Protein 3FXH (pdb70)

Organism: NCBI:txid77133

Structure (mmCIF, N/CA/C/O backbone):
data_3FXH
#
_entry.id   3FXH
#
_cell.length_a   40.744
_cell.length_b   66.829
_cell.length_c   48.873
_cell.angle_alpha   90.000
_cell.angle_beta   113.520
_cell.angle_gamma   90.000
#
_symmetry.space_group_name_H-M   'C 1 2 1'
#
loop_
_entity.id
_entity.type
_entity.pdbx_description
1 polymer 'Integron gene cassette protein HFX_CASS2'
2 water water
#
loop_
_atom_site.group_PDB
_atom_site.id
_atom_site.type_symbol
_atom_site.label_atom_id
_atom_site.label_alt_id
_atom_site.label_comp_id
_atom_site.label_asym_id
_atom_site.label_entity_id
_atom_site.label_seq_id
_atom_site.pdbx_PDB_ins_code
_atom_site.Cartn_x
_atom_site.Cartn_y
_atom_site.Cartn_z
_atom_site.occupancy
_atom_site.B_iso_or_equiv
_atom_site.auth_seq_id
_atom_site.auth_comp_id
_atom_site.auth_asym_id
_atom_site.auth_atom_id
_atom_site.pdbx_PDB_model_num
ATOM 1 N N . GLN A 1 20 ? 29.956 60.273 14.543 1.00 81.01 -1 GLN A N 1
ATOM 2 C CA . GLN A 1 20 ? 29.940 61.720 14.362 1.00 83.09 -1 GLN A CA 1
ATOM 3 C C . GLN A 1 20 ? 30.965 62.158 13.324 1.00 78.61 -1 GLN A C 1
ATOM 4 O O . GLN A 1 20 ? 30.771 63.154 12.622 1.00 86.07 -1 GLN A O 1
ATOM 10 N N . GLY A 1 21 ? 32.064 61.418 13.241 1.00 62.78 0 GLY A N 1
ATOM 11 C CA . GLY A 1 21 ? 33.093 61.710 12.267 1.00 62.61 0 GLY A CA 1
ATOM 12 C C . GLY A 1 21 ? 33.129 60.635 11.214 1.00 61.09 0 GLY A C 1
ATOM 13 O O . GLY A 1 21 ? 34.068 60.543 10.408 1.00 52.83 0 GLY A O 1
ATOM 22 N N . ASN A 1 23 ? 32.377 58.800 7.936 1.00 46.64 2 ASN A N 1
ATOM 23 C CA . ASN A 1 23 ? 32.111 59.142 6.557 1.00 52.99 2 ASN A CA 1
ATOM 24 C C . ASN A 1 23 ? 30.875 58.371 6.108 1.00 51.34 2 ASN A C 1
ATOM 25 O O . ASN A 1 23 ? 30.906 57.144 6.015 1.00 44.49 2 ASN A O 1
ATOM 30 N N . ASN A 1 24 ? 29.780 59.088 5.860 1.00 49.14 3 ASN A N 1
ATOM 31 C CA . ASN A 1 24 ? 28.531 58.457 5.439 1.00 51.86 3 ASN A CA 1
ATOM 32 C C . ASN A 1 24 ? 28.726 57.713 4.136 1.00 46.01 3 ASN A C 1
ATOM 33 O O . ASN A 1 24 ? 28.148 56.650 3.916 1.00 40.19 3 ASN A O 1
ATOM 38 N N . LYS A 1 25 ? 29.548 58.288 3.265 1.00 43.29 4 LYS A N 1
ATOM 39 C CA . LYS A 1 25 ? 29.840 57.673 1.981 1.00 40.79 4 LYS A CA 1
ATOM 40 C C . LYS A 1 25 ? 30.618 56.385 2.204 1.00 43.73 4 LYS A C 1
ATOM 41 O O . LYS A 1 25 ? 30.311 55.348 1.613 1.00 35.72 4 LYS A O 1
ATOM 47 N N . HIS A 1 26 ? 31.618 56.465 3.075 1.00 38.81 5 HIS A N 1
ATOM 48 C CA . HIS A 1 26 ? 32.368 55.290 3.517 1.00 40.96 5 HIS A CA 1
ATOM 49 C C . HIS A 1 26 ? 31.421 54.243 4.118 1.00 39.02 5 HIS A C 1
ATOM 50 O O . HIS A 1 26 ? 31.437 53.067 3.732 1.00 32.82 5 HIS A O 1
ATOM 57 N N . ALA A 1 27 ? 30.596 54.675 5.065 1.00 34.12 6 ALA A N 1
ATOM 58 C CA . ALA A 1 27 ? 29.694 53.759 5.771 1.00 30.04 6 ALA A CA 1
ATOM 59 C C . ALA A 1 27 ? 28.704 53.081 4.823 1.00 29.56 6 ALA A C 1
ATOM 60 O O . ALA 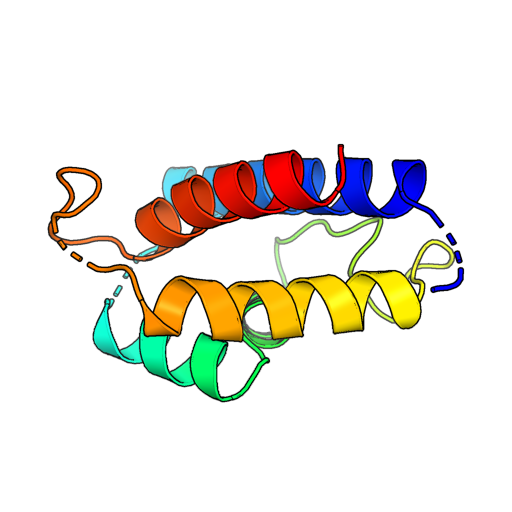A 1 27 ? 28.426 51.892 4.943 1.00 25.90 6 ALA A O 1
ATOM 62 N N . THR A 1 28 ? 28.171 53.849 3.882 1.00 32.08 7 THR A N 1
ATOM 63 C CA . THR A 1 28 ? 27.284 53.309 2.856 1.00 31.59 7 THR A CA 1
ATOM 64 C C . THR A 1 28 ? 27.943 52.199 2.011 1.00 35.44 7 THR A C 1
ATOM 65 O O . THR A 1 28 ? 27.371 51.122 1.794 1.00 26.76 7 THR A O 1
ATOM 69 N N . SER A 1 29 ? 29.146 52.475 1.526 1.00 32.78 8 SER A N 1
ATOM 70 C CA . SER A 1 29 ? 29.894 51.498 0.757 1.00 30.91 8 SER A CA 1
ATOM 71 C C . SER A 1 29 ? 30.213 50.273 1.582 1.00 27.78 8 SER A C 1
ATOM 72 O O . SER A 1 29 ? 30.245 49.162 1.051 1.00 30.13 8 SER A O 1
ATOM 75 N N . ALA A 1 30 ? 30.481 50.477 2.871 1.00 25.78 9 ALA A N 1
ATOM 76 C CA . ALA A 1 30 ? 30.774 49.362 3.769 1.00 28.31 9 ALA A 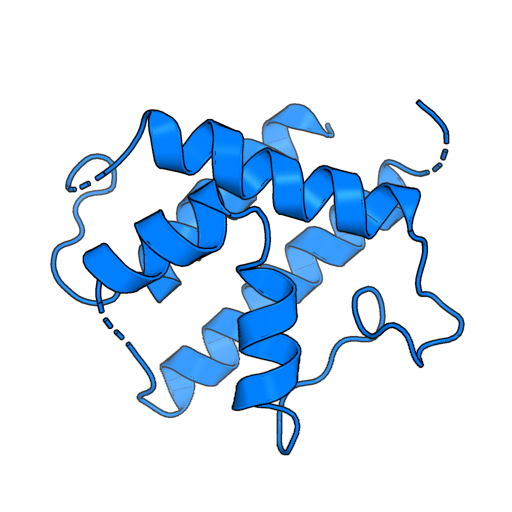CA 1
ATOM 77 C C . ALA A 1 30 ? 29.555 48.450 3.912 1.00 24.10 9 ALA A C 1
ATOM 78 O O . ALA A 1 30 ? 29.683 47.220 3.918 1.00 22.31 9 ALA A O 1
ATOM 80 N N . VAL A 1 31 ? 28.377 49.061 4.016 1.00 21.29 10 VAL A N 1
ATOM 81 C CA . VAL A 1 31 ? 27.133 48.299 4.177 1.00 20.80 10 VAL A CA 1
ATOM 82 C C . VAL A 1 31 ? 26.770 47.590 2.878 1.00 23.72 10 VAL A C 1
ATOM 83 O O . VAL A 1 31 ? 26.300 46.456 2.894 1.00 25.06 10 VAL A O 1
ATOM 87 N N . HIS A 1 32 ? 27.006 48.240 1.744 1.00 26.34 11 HIS A N 1
ATOM 88 C CA . HIS A 1 32 ? 26.814 47.571 0.454 1.00 26.42 11 HIS A CA 1
ATOM 89 C C . HIS A 1 32 ? 27.753 46.367 0.371 1.00 25.77 11 HIS A C 1
ATOM 90 O O . HIS A 1 32 ? 27.387 45.311 -0.140 1.00 22.71 11 HIS A O 1
ATOM 97 N N . GLU A 1 33 ? 28.958 46.530 0.899 1.00 26.39 12 GLU A N 1
ATOM 98 C CA . GLU A 1 33 ? 29.923 45.443 0.949 1.00 26.90 12 GLU A CA 1
ATOM 99 C C . GLU A 1 33 ? 29.462 44.281 1.830 1.00 25.41 12 GLU A C 1
ATOM 100 O O . GLU A 1 33 ? 29.661 43.110 1.494 1.00 23.69 12 GLU A O 1
ATOM 106 N N . ILE A 1 34 ? 28.876 44.594 2.978 1.00 23.68 13 ILE A N 1
ATOM 107 C CA . ILE A 1 34 ? 28.348 43.530 3.815 1.00 22.25 13 ILE A CA 1
ATOM 108 C C . ILE A 1 34 ? 27.297 42.731 3.063 1.00 20.50 13 ILE A C 1
ATOM 109 O O . ILE A 1 34 ? 27.323 41.506 3.065 1.00 22.42 13 ILE A O 1
ATOM 114 N N . ILE A 1 35 ? 26.351 43.427 2.446 1.00 20.65 14 ILE A N 1
ATOM 115 C CA . ILE A 1 35 ? 25.299 42.739 1.702 1.00 19.25 14 ILE A CA 1
ATOM 116 C C . ILE A 1 35 ? 25.902 41.829 0.634 1.00 19.65 14 ILE A C 1
ATOM 117 O O . ILE A 1 35 ? 25.542 40.656 0.534 1.00 19.29 14 ILE A O 1
ATOM 122 N N . ARG A 1 36 ? 26.843 42.356 -0.136 1.00 20.43 15 ARG A N 1
ATOM 123 C CA . ARG A 1 36 ? 27.531 41.556 -1.162 1.00 21.34 15 ARG A CA 1
ATOM 124 C C . ARG A 1 36 ? 28.172 40.285 -0.591 1.00 20.67 15 ARG A C 1
ATOM 125 O O . ARG A 1 36 ? 27.985 39.202 -1.123 1.00 24.72 15 ARG A O 1
ATOM 133 N N . GLU A 1 37 ? 28.931 40.409 0.493 1.00 22.89 16 GLU A N 1
ATOM 134 C CA . GLU A 1 37 ? 29.641 39.255 1.041 1.00 22.96 16 GLU A CA 1
ATOM 135 C C . GLU A 1 37 ? 28.710 38.240 1.712 1.00 24.67 16 GLU A C 1
ATOM 136 O O . GLU A 1 37 ? 28.956 37.044 1.679 1.00 22.02 16 GLU A O 1
ATOM 142 N N . ILE A 1 38 ? 27.624 38.721 2.300 1.00 23.47 17 ILE A N 1
ATOM 143 C CA . ILE A 1 38 ? 26.650 37.804 2.863 1.00 22.80 17 ILE A CA 1
ATOM 144 C C . ILE A 1 38 ? 25.984 37.058 1.723 1.00 25.80 17 ILE A C 1
ATOM 145 O O . ILE A 1 38 ? 25.788 35.842 1.813 1.00 26.08 17 ILE A O 1
ATOM 150 N N . CYS A 1 39 ? 25.659 37.762 0.634 1.00 23.16 18 CYS A N 1
ATOM 151 C CA . CYS A 1 39 ? 25.120 37.051 -0.529 1.00 20.94 18 CYS A CA 1
ATOM 152 C C . CYS A 1 39 ? 26.069 35.942 -0.970 1.00 21.97 18 CYS A C 1
ATOM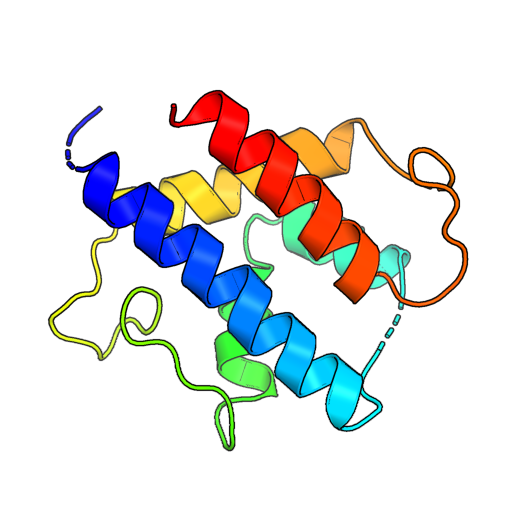 153 O O . CYS A 1 39 ? 25.630 34.832 -1.251 1.00 23.17 18 CYS A O 1
ATOM 156 N N . ARG A 1 40 ? 27.365 36.230 -1.037 1.00 22.28 19 ARG A N 1
ATOM 157 C CA . ARG A 1 40 ? 28.339 35.164 -1.370 1.00 24.22 19 ARG A CA 1
ATOM 158 C C . ARG A 1 40 ? 28.272 33.993 -0.390 1.00 36.63 19 ARG A C 1
ATOM 159 O O . ARG A 1 40 ? 28.321 32.839 -0.805 1.00 31.37 19 ARG A O 1
ATOM 167 N N . LEU A 1 41 ? 28.194 34.279 0.911 1.00 27.34 20 LEU A N 1
ATOM 168 C CA . LEU A 1 41 ? 28.096 33.193 1.891 1.00 27.61 20 LEU A CA 1
ATOM 169 C C . LEU A 1 41 ? 26.867 32.357 1.597 1.00 30.33 20 LEU A C 1
ATOM 170 O O . LEU A 1 41 ? 26.921 31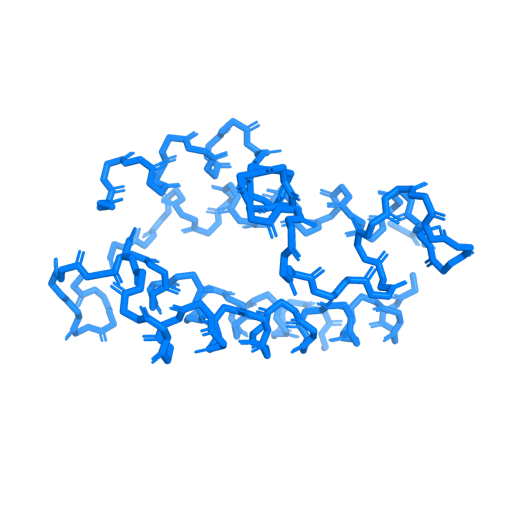.134 1.610 1.00 31.14 20 LEU A O 1
ATOM 175 N N . VAL A 1 42 ? 25.749 33.025 1.325 1.00 25.25 21 VAL A N 1
ATOM 176 C CA . VAL A 1 42 ? 24.505 32.313 1.040 1.00 30.16 21 VAL A CA 1
ATOM 177 C C . VAL A 1 42 ? 24.630 31.486 -0.238 1.00 32.75 21 VAL A C 1
ATOM 178 O O . VAL A 1 42 ? 24.152 30.345 -0.296 1.00 31.54 21 VAL A O 1
ATOM 182 N N . ASP A 1 43 ? 25.304 32.040 -1.244 1.00 28.02 22 ASP A N 1
ATOM 183 C CA . ASP A 1 43 ? 25.521 31.320 -2.509 1.00 30.00 22 ASP A CA 1
ATOM 184 C C . ASP A 1 43 ? 26.262 30.007 -2.287 1.00 34.31 22 ASP A C 1
ATOM 185 O O . ASP A 1 43 ? 26.092 29.041 -3.032 1.00 36.87 22 ASP A O 1
ATOM 190 N N . SER A 1 44 ? 27.090 29.974 -1.257 1.00 29.70 23 SER A N 1
ATOM 191 C CA . SER A 1 44 ? 27.873 28.786 -0.959 1.00 30.75 23 SER A CA 1
ATOM 192 C C . SER A 1 44 ? 27.145 27.866 0.026 1.00 39.85 23 SER A C 1
ATOM 193 O O . SER A 1 44 ? 27.713 26.888 0.511 1.00 41.88 23 SER A O 1
ATOM 196 N N . GLY A 1 45 ? 25.894 28.198 0.332 1.00 33.85 24 GLY A N 1
ATOM 197 C CA . GLY A 1 45 ? 25.068 27.369 1.187 1.00 39.29 24 GLY A CA 1
ATOM 198 C C . GLY A 1 45 ? 25.266 27.573 2.680 1.00 43.15 24 GLY A C 1
ATOM 199 O O . GLY A 1 45 ? 24.793 26.762 3.472 1.00 40.26 24 GLY A O 1
ATOM 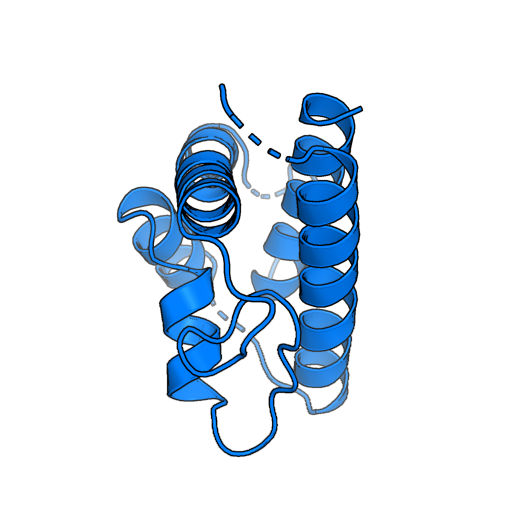200 N N . HIS A 1 46 ? 25.950 28.647 3.073 1.00 31.91 25 HIS A N 1
ATOM 201 C CA . HIS A 1 46 ? 26.131 28.930 4.495 1.00 35.42 25 HIS A CA 1
ATOM 202 C C . HIS A 1 46 ? 24.872 29.541 5.083 1.00 33.75 25 HIS A C 1
ATOM 203 O O . HIS A 1 46 ? 24.075 30.170 4.389 1.00 29.98 25 HIS A O 1
ATOM 210 N N . SER A 1 47 ? 24.707 29.355 6.381 1.00 36.10 26 SER A N 1
ATOM 211 C CA . SER A 1 47 ? 23.489 29.754 7.044 1.00 29.77 26 SER A CA 1
ATOM 212 C C . SER A 1 47 ? 23.861 30.163 8.454 1.00 29.86 26 SER A C 1
ATOM 213 O O . SER A 1 47 ? 24.932 29.810 8.947 1.00 31.46 26 SER A O 1
ATOM 224 N N . THR A 1 49 ? 21.812 30.548 12.481 1.00 36.00 28 THR A N 1
ATOM 225 C CA . THR A 1 49 ? 20.574 30.427 13.248 1.00 36.37 28 THR A CA 1
ATOM 226 C C . THR A 1 49 ? 20.156 31.799 13.772 1.00 33.27 28 THR A C 1
ATOM 227 O O . THR A 1 49 ? 20.993 32.660 14.011 1.00 26.76 28 THR A O 1
ATOM 231 N N . ARG A 1 50 ? 18.861 32.022 13.943 1.00 35.46 29 ARG A N 1
ATOM 232 C CA . ARG A 1 50 ? 18.425 33.308 14.484 1.00 34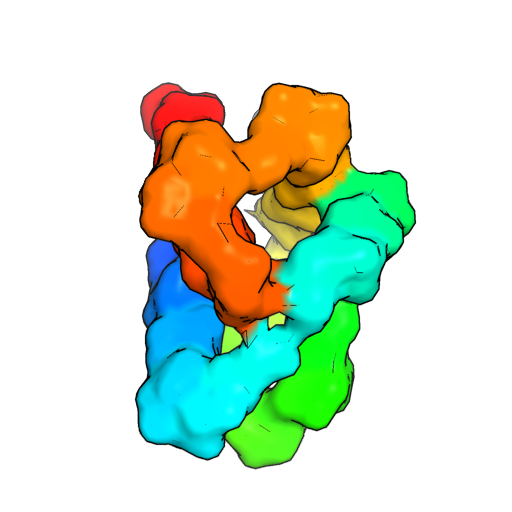.55 29 ARG A CA 1
ATOM 233 C C . ARG A 1 50 ? 19.050 33.542 15.864 1.00 33.33 29 ARG A C 1
ATOM 234 O O . ARG A 1 50 ? 19.427 34.666 16.213 1.00 33.15 29 ARG A O 1
ATOM 242 N N . ASP A 1 51 ? 19.194 32.477 16.642 1.00 30.58 30 ASP A N 1
ATOM 243 C CA . ASP A 1 51 ? 19.717 32.641 17.995 1.00 42.72 30 ASP A CA 1
ATOM 244 C C . ASP A 1 51 ? 21.151 33.169 17.977 1.00 39.96 30 ASP A C 1
ATOM 245 O O . ASP A 1 51 ? 21.491 34.084 18.726 1.00 37.95 30 ASP A O 1
ATOM 250 N N . GLN A 1 52 ? 21.988 32.606 17.112 1.00 35.25 31 GLN A N 1
ATOM 251 C CA . GLN A 1 52 ? 23.363 33.074 17.020 1.00 34.18 31 GLN A CA 1
ATOM 252 C C . GLN A 1 52 ? 23.413 34.489 16.455 1.00 34.54 31 GLN A C 1
ATOM 253 O O . GLN A 1 52 ? 24.212 35.309 16.904 1.00 33.96 31 GLN A O 1
ATOM 259 N N . PHE A 1 53 ? 22.563 34.783 15.471 1.00 30.38 32 PHE A N 1
ATOM 260 C CA . PHE A 1 53 ? 22.563 36.111 14.890 1.00 26.47 32 PHE A CA 1
ATOM 261 C C . PHE A 1 53 ? 22.207 37.167 15.940 1.00 30.61 32 PHE A C 1
ATOM 262 O O . PHE A 1 53 ? 22.868 38.197 16.035 1.00 28.10 32 PHE A O 1
ATOM 270 N N . HIS A 1 54 ? 21.171 36.909 16.739 1.00 26.28 33 HIS A N 1
ATOM 271 C CA . HIS A 1 54 ? 20.761 37.876 17.754 1.00 31.63 33 HIS A CA 1
ATOM 272 C C . HIS A 1 54 ? 21.811 38.040 18.857 1.00 36.81 33 HIS A C 1
ATOM 273 O O . HIS A 1 54 ? 22.008 39.138 19.383 1.00 36.61 33 HIS A O 1
ATOM 280 N N . GLU A 1 55 ? 22.491 36.949 19.193 1.00 37.24 34 GLU A N 1
ATOM 281 C CA . GLU A 1 55 ? 23.543 36.986 20.207 1.00 38.07 34 GLU A CA 1
ATOM 282 C C . GLU A 1 55 ? 24.734 37.826 19.731 1.00 35.89 34 GLU A C 1
ATOM 283 O O . GLU A 1 55 ? 25.184 38.741 20.422 1.00 29.76 34 GLU A O 1
ATOM 289 N N . LEU A 1 56 ? 25.234 37.518 18.539 1.00 30.13 35 LEU A N 1
ATOM 290 C CA . LEU A 1 56 ? 26.355 38.262 17.966 1.00 29.80 35 LEU A CA 1
ATOM 291 C C . LEU A 1 56 ? 26.059 39.758 17.820 1.00 30.22 35 LEU A C 1
ATOM 292 O O . LEU A 1 56 ? 26.900 40.598 18.124 1.00 34.21 35 LEU A O 1
ATOM 297 N N . SER A 1 57 ? 24.860 40.078 17.343 1.00 27.94 36 SER A N 1
ATOM 298 C CA . SER A 1 57 ? 24.465 41.463 17.129 1.00 31.29 36 SER A CA 1
ATOM 299 C C . SER A 1 57 ? 24.365 42.211 18.449 1.00 33.97 36 SER A C 1
ATOM 300 O O . SER A 1 57 ? 24.824 43.346 18.563 1.00 34.37 36 SER A O 1
ATOM 303 N N . GLU A 1 58 ? 23.739 41.575 19.436 1.00 31.26 37 GLU A N 1
ATOM 304 C CA . GLU A 1 58 ? 23.599 42.169 20.754 1.00 36.07 37 GLU A CA 1
ATOM 305 C C . GLU A 1 58 ? 24.972 42.450 21.369 1.00 46.33 37 GLU A C 1
ATOM 306 O O . GLU A 1 58 ? 25.162 43.443 22.086 1.00 41.66 37 GLU A O 1
ATOM 312 N N . GLN A 1 59 ? 25.926 41.567 21.092 1.00 39.22 38 GLN A N 1
ATOM 313 C CA . GLN A 1 59 ? 27.278 41.735 21.592 1.00 36.03 38 GLN A CA 1
ATOM 314 C C . GLN A 1 59 ? 28.070 42.602 20.622 1.00 41.29 38 GLN A C 1
ATOM 315 O O . GLN A 1 59 ? 29.284 42.743 20.749 1.00 36.39 38 GLN A O 1
ATOM 321 N N . GLU A 1 60 ? 27.368 43.160 19.641 1.00 32.70 39 GLU A N 1
ATOM 322 C CA . GLU A 1 60 ? 27.971 44.083 18.688 1.00 38.71 39 GLU A CA 1
ATOM 323 C C . GLU A 1 60 ? 29.227 43.498 18.037 1.00 32.41 39 GLU A C 1
ATOM 324 O O . GLU A 1 60 ? 30.254 44.166 17.966 1.00 34.95 39 GLU A O 1
ATOM 330 N N . ARG A 1 61 ? 29.138 42.256 17.557 1.00 32.16 40 ARG A N 1
ATOM 331 C CA . ARG A 1 61 ? 30.287 41.591 16.946 1.00 32.96 40 ARG A CA 1
ATOM 332 C C . ARG A 1 61 ? 29.902 40.643 15.802 1.00 36.07 40 ARG A C 1
ATOM 333 O O . ARG A 1 61 ? 30.617 39.686 15.485 1.00 33.26 40 ARG A O 1
ATOM 341 N N . PHE A 1 62 ? 28.774 40.929 15.170 1.00 27.63 41 PHE A N 1
ATOM 342 C CA . PHE A 1 62 ? 28.307 40.110 14.063 1.00 30.06 41 PHE A CA 1
ATOM 343 C C . PHE A 1 62 ? 29.296 40.185 12.902 1.00 32.64 41 PHE A C 1
ATOM 344 O O . PHE A 1 62 ? 29.678 39.170 12.322 1.00 31.40 41 PHE A O 1
ATOM 352 N N . ILE A 1 63 ? 29.740 41.388 12.579 1.00 26.64 42 ILE A N 1
ATOM 353 C CA . ILE A 1 63 ? 30.633 41.538 11.422 1.00 28.79 42 ILE A CA 1
ATOM 354 C C . ILE A 1 63 ? 31.999 40.904 11.689 1.00 30.51 42 ILE A C 1
ATOM 355 O O . ILE A 1 63 ? 32.523 40.163 10.861 1.00 32.34 42 ILE A O 1
ATOM 360 N N . ALA A 1 64 ? 32.561 41.178 12.859 1.00 33.84 43 ALA A N 1
ATOM 361 C CA . ALA A 1 64 ? 33.815 40.545 13.265 1.00 33.05 43 ALA A CA 1
ATOM 362 C C . ALA A 1 64 ? 33.716 39.024 13.175 1.00 37.70 43 ALA A C 1
ATOM 363 O O . ALA A 1 64 ? 34.644 38.352 12.721 1.00 38.05 43 ALA A O 1
ATOM 365 N N . PHE A 1 65 ? 32.590 38.479 13.622 1.00 35.22 44 PHE A N 1
ATOM 366 C CA . PHE A 1 65 ? 32.387 37.043 13.579 1.00 40.82 44 PHE A CA 1
ATOM 367 C C . PHE A 1 65 ? 32.476 36.503 12.147 1.00 39.82 44 PHE A C 1
ATOM 368 O O . PHE A 1 65 ? 33.168 35.514 11.901 1.00 33.52 44 PHE A O 1
ATOM 376 N N . LEU A 1 66 ? 31.779 37.152 11.212 1.00 33.38 45 LEU A N 1
ATOM 377 C CA . LEU A 1 66 ? 31.817 36.742 9.811 1.00 33.56 45 LEU A CA 1
ATOM 378 C C . LEU A 1 66 ? 33.231 36.851 9.259 1.00 36.58 45 LEU A C 1
ATOM 379 O O . LEU A 1 66 ? 33.713 35.951 8.564 1.00 37.11 45 LEU A O 1
ATOM 384 N N . ALA A 1 67 ? 33.879 37.974 9.553 1.00 33.64 46 ALA A N 1
ATOM 385 C CA . ALA A 1 67 ? 35.227 38.240 9.053 1.00 35.96 46 ALA A CA 1
ATOM 386 C C . ALA A 1 67 ? 36.179 37.125 9.466 1.00 37.79 46 ALA A C 1
ATOM 387 O O . ALA A 1 67 ? 37.075 36.737 8.710 1.00 45.79 46 ALA A O 1
ATOM 389 N N . GLU A 1 68 ? 35.971 36.615 10.674 1.00 36.38 47 GLU A N 1
ATOM 390 C CA . GLU A 1 68 ? 36.849 35.618 11.257 1.00 42.42 47 GLU A CA 1
ATOM 391 C C . GLU A 1 68 ? 36.465 34.226 10.786 1.00 44.68 47 GLU A C 1
ATOM 392 O O . GLU A 1 68 ? 37.308 33.479 10.292 1.00 45.93 47 GLU A O 1
ATOM 398 N N . LYS A 1 69 ? 35.192 33.871 10.937 1.00 40.12 48 LYS A N 1
ATOM 399 C CA . LYS A 1 69 ? 34.753 32.532 10.552 1.00 48.20 48 LYS A CA 1
ATOM 400 C C . LYS A 1 69 ? 35.031 32.259 9.079 1.00 44.20 48 LYS A C 1
ATOM 401 O O . LYS A 1 69 ? 35.489 31.176 8.708 1.00 46.86 48 LYS A O 1
ATOM 407 N N . TYR A 1 70 ? 34.754 33.247 8.239 1.00 37.43 49 TYR A N 1
ATOM 408 C CA . TYR A 1 70 ? 34.866 33.058 6.802 1.00 35.84 49 TYR A CA 1
ATOM 409 C C . TYR A 1 70 ? 36.098 33.727 6.203 1.00 36.44 49 TYR A C 1
ATOM 410 O O . TYR A 1 70 ? 36.137 34.017 5.008 1.00 37.25 49 TYR A O 1
ATOM 419 N N . SER A 1 71 ? 37.116 33.925 7.036 1.00 46.60 50 SER A N 1
ATOM 420 C CA . SER A 1 71 ? 38.312 34.661 6.643 1.00 45.87 50 SER A CA 1
ATOM 421 C C . SER A 1 71 ? 39.016 34.066 5.423 1.00 47.79 50 SER A C 1
ATOM 422 O O . SER A 1 71 ? 39.749 34.767 4.737 1.00 49.84 50 SER A O 1
ATOM 425 N N . SER A 1 72 ? 38.801 32.780 5.153 1.00 53.24 51 SER A N 1
ATOM 426 C CA . SER A 1 72 ? 39.431 32.134 3.994 1.00 53.67 51 SER A CA 1
ATOM 427 C C . SER A 1 72 ? 38.830 32.579 2.656 1.00 47.84 51 SER A C 1
ATOM 428 O O . SER A 1 72 ? 39.468 32.448 1.614 1.00 45.72 51 SER A O 1
ATOM 431 N N . THR A 1 73 ? 37.608 33.113 2.670 1.00 36.88 52 THR A N 1
ATOM 432 C CA . THR A 1 73 ? 36.949 33.429 1.410 1.00 33.89 52 THR A CA 1
ATOM 433 C C . THR A 1 73 ? 36.389 34.841 1.360 1.00 34.12 52 THR A C 1
ATOM 434 O O . THR A 1 73 ? 36.284 35.428 0.282 1.00 37.41 52 THR A O 1
ATOM 438 N N . ILE A 1 74 ? 36.045 35.382 2.525 1.00 35.98 53 ILE A N 1
ATOM 439 C CA . ILE A 1 74 ? 35.364 36.683 2.603 1.00 37.70 53 ILE A CA 1
ATOM 440 C C . ILE A 1 74 ? 36.260 37.827 2.136 1.00 39.60 53 ILE A C 1
ATOM 441 O O . ILE A 1 74 ? 37.445 37.867 2.464 1.00 37.64 53 ILE A O 1
ATOM 446 N N . LYS A 1 75 ? 35.682 38.741 1.357 1.00 40.79 54 LYS A N 1
ATOM 447 C CA . LYS A 1 75 ? 36.414 39.901 0.832 1.00 42.81 54 LYS A CA 1
ATOM 448 C C . LYS A 1 75 ? 35.851 41.185 1.410 1.00 41.05 54 LYS A C 1
ATOM 449 O O . LYS A 1 75 ? 34.761 41.612 1.017 1.00 30.31 54 LYS A O 1
ATOM 455 N N . LEU A 1 76 ? 36.596 41.797 2.331 1.00 33.86 55 LEU A N 1
ATOM 456 C CA . LEU A 1 76 ? 36.136 42.998 3.017 1.00 39.50 55 LEU A CA 1
ATOM 457 C C . LEU A 1 76 ? 37.098 44.164 2.846 1.00 45.22 55 LEU A C 1
ATOM 458 O O . LEU A 1 76 ? 37.994 44.361 3.662 1.00 48.62 55 LEU A O 1
ATOM 463 N N . TYR A 1 77 ? 36.902 44.953 1.797 1.00 43.27 56 TYR A N 1
ATOM 464 C CA . TYR A 1 77 ? 37.786 46.087 1.558 1.00 46.57 56 TYR A CA 1
ATOM 465 C C . TYR A 1 77 ? 37.584 47.194 2.590 1.00 48.03 56 TYR A C 1
ATOM 466 O O . TYR A 1 77 ? 38.519 47.922 2.920 1.00 51.32 56 TYR A O 1
ATOM 475 N N . TYR A 1 78 ? 36.365 47.313 3.103 1.00 40.25 57 TYR A N 1
ATOM 476 C CA . TYR A 1 78 ? 36.079 48.328 4.112 1.00 39.93 57 TYR A CA 1
ATOM 477 C C . TYR A 1 78 ? 36.184 47.824 5.547 1.00 38.62 57 TYR A C 1
ATOM 478 O O . TYR A 1 78 ? 36.647 48.546 6.427 1.00 49.49 57 TYR A O 1
ATOM 487 N N . LEU A 1 79 ? 35.752 46.586 5.787 1.00 39.22 58 LEU A N 1
ATOM 488 C CA . LEU A 1 79 ? 35.518 46.130 7.156 1.00 34.03 58 LEU A CA 1
ATOM 489 C C . LEU A 1 79 ? 36.598 45.210 7.740 1.00 41.06 58 LEU A C 1
ATOM 490 O O . LEU A 1 79 ? 36.500 44.796 8.896 1.00 41.64 58 LEU A O 1
ATOM 495 N N . ALA A 1 80 ? 37.621 44.905 6.946 1.00 38.46 59 ALA A N 1
ATOM 496 C CA . ALA A 1 80 ? 38.773 44.152 7.442 1.00 47.10 59 ALA A CA 1
ATOM 497 C C . ALA A 1 80 ? 39.740 45.099 8.149 1.00 45.11 59 ALA A C 1
ATOM 498 O O . ALA A 1 80 ? 40.212 46.060 7.557 1.00 47.21 59 ALA A O 1
ATOM 500 N N . ASP A 1 81 ? 40.035 44.832 9.415 1.00 56.53 60 ASP A N 1
ATOM 501 C CA . ASP A 1 81 ? 40.910 45.723 10.178 1.00 67.74 60 ASP A CA 1
ATOM 502 C C . ASP A 1 81 ? 42.335 45.767 9.626 1.00 69.71 60 ASP A C 1
ATOM 503 O O . ASP A 1 81 ? 43.131 46.615 10.027 1.00 73.75 60 ASP A O 1
ATOM 508 N N . SER A 1 82 ? 42.647 44.861 8.702 1.00 67.82 61 SER A N 1
ATOM 509 C CA . SER A 1 82 ? 43.955 44.846 8.050 1.00 67.78 61 SER A CA 1
ATOM 510 C C . SER A 1 82 ? 43.892 45.558 6.702 1.00 62.67 61 SER A C 1
ATOM 511 O O . SER A 1 82 ? 44.886 45.633 5.977 1.00 61.10 61 SER A O 1
ATOM 514 N N . SER A 1 83 ? 42.714 46.071 6.363 1.00 54.66 62 SER A N 1
ATOM 515 C CA . SER A 1 83 ? 42.563 46.866 5.155 1.00 52.58 62 SER A CA 1
ATOM 516 C C . SER A 1 83 ? 42.903 48.321 5.435 1.00 54.85 62 SER A C 1
ATOM 517 O O . SER A 1 83 ? 42.518 48.857 6.471 1.00 49.50 62 SER A O 1
ATOM 520 N N . PRO A 1 84 ? 43.626 48.967 4.507 1.00 60.06 63 PRO A N 1
ATOM 521 C CA . PRO A 1 84 ? 43.965 50.389 4.628 1.00 58.29 63 PRO A CA 1
ATOM 522 C C . PRO A 1 84 ? 42.707 51.260 4.568 1.00 54.97 63 PRO A C 1
ATOM 523 O O . PRO A 1 84 ? 42.747 52.433 4.943 1.00 55.13 63 PRO A O 1
ATOM 527 N N . LEU A 1 85 ? 41.604 50.684 4.093 1.00 49.28 64 LEU A N 1
ATOM 528 C CA . LEU A 1 85 ? 40.329 51.392 4.008 1.00 50.39 64 LEU A CA 1
ATOM 529 C C . LEU A 1 85 ? 39.529 51.288 5.300 1.00 45.40 64 LEU A C 1
ATOM 530 O O . LEU A 1 85 ? 38.468 51.904 5.435 1.00 46.18 64 LEU A O 1
ATOM 535 N N . PHE A 1 86 ? 40.026 50.491 6.240 1.00 40.87 65 PHE A N 1
ATOM 536 C CA . PHE A 1 86 ? 39.322 50.274 7.498 1.00 46.32 65 PHE A CA 1
ATOM 537 C C . PHE A 1 86 ? 39.236 51.567 8.302 1.00 53.35 65 PHE A C 1
ATOM 538 O O . PHE A 1 86 ? 40.227 52.290 8.440 1.00 52.73 65 PHE A O 1
ATOM 546 N N . GLU A 1 87 ? 38.047 51.853 8.824 1.00 46.90 66 GLU A N 1
ATOM 547 C CA . GLU A 1 87 ? 37.842 53.000 9.704 1.00 52.84 66 GLU A CA 1
ATOM 548 C C . GLU A 1 87 ? 37.016 52.568 10.907 1.00 47.86 66 GLU A C 1
ATOM 549 O O . GLU A 1 87 ? 35.903 52.064 10.749 1.00 40.98 66 GLU A O 1
ATOM 555 N N . LYS A 1 88 ? 37.573 52.746 12.105 1.00 46.36 67 LYS A N 1
ATOM 556 C CA . LYS A 1 88 ? 36.926 52.278 13.330 1.00 49.37 67 LYS A CA 1
ATOM 557 C C . LYS A 1 88 ? 35.551 52.917 13.559 1.00 54.23 67 LYS A C 1
ATOM 558 O O . LYS A 1 88 ? 34.631 52.259 14.054 1.00 48.96 67 LYS A O 1
ATOM 564 N N . ASP A 1 89 ? 35.416 54.192 13.200 1.00 49.68 68 ASP A N 1
ATOM 565 C CA . ASP A 1 89 ? 34.123 54.865 13.281 1.00 54.64 68 ASP A CA 1
ATOM 566 C C . ASP A 1 89 ? 33.048 54.136 12.463 1.00 43.40 68 ASP A C 1
ATOM 567 O O . ASP A 1 89 ? 31.931 53.940 12.934 1.00 42.35 68 ASP A O 1
ATOM 572 N N . THR A 1 90 ? 33.377 53.761 11.230 1.00 43.04 69 THR A N 1
ATOM 573 C CA . THR A 1 90 ? 32.413 53.076 10.374 1.00 41.56 69 THR A CA 1
ATOM 574 C C . THR A 1 90 ? 32.092 51.687 10.914 1.00 38.08 69 THR A C 1
ATOM 575 O O . THR A 1 90 ? 30.929 51.299 11.000 1.00 35.24 69 THR A O 1
ATOM 579 N N . SER A 1 91 ? 33.125 50.940 11.282 1.00 40.45 70 SER A N 1
ATOM 580 C CA . SER A 1 91 ? 32.925 49.578 11.753 1.00 41.20 70 SER A CA 1
ATOM 581 C C . SER A 1 91 ? 32.160 49.546 13.077 1.00 37.60 70 SER A C 1
ATOM 582 O O . SER A 1 91 ? 31.266 48.727 13.262 1.00 33.72 70 SER A O 1
ATOM 585 N N . SER A 1 92 ? 32.521 50.430 13.997 1.00 47.78 71 SER A N 1
ATOM 586 C CA . SER A 1 92 ? 31.834 50.511 15.280 1.00 46.10 71 SER A CA 1
ATOM 587 C C . SER A 1 92 ? 30.381 50.949 15.101 1.00 40.66 71 SER A C 1
ATOM 588 O O . SER A 1 92 ? 29.488 50.418 15.758 1.00 38.77 71 SER A O 1
ATOM 591 N N . PHE A 1 93 ? 30.144 51.920 14.221 1.00 42.44 72 PHE A N 1
ATOM 592 C CA . PHE A 1 93 ? 28.770 52.343 13.935 1.00 43.98 72 PHE A CA 1
ATOM 593 C C . PHE A 1 93 ? 27.958 51.169 13.413 1.00 37.44 72 PHE A C 1
ATOM 594 O O . PHE A 1 93 ? 26.843 50.922 13.865 1.00 36.98 72 PHE A O 1
ATOM 602 N N . ILE A 1 94 ? 28.520 50.452 12.448 1.00 32.64 73 ILE A N 1
ATOM 603 C CA . ILE A 1 94 ? 27.830 49.304 11.874 1.00 29.77 73 ILE A CA 1
ATOM 604 C C . ILE A 1 94 ? 27.560 48.200 12.906 1.00 34.42 73 ILE A C 1
ATOM 605 O O . ILE A 1 94 ? 26.435 47.715 13.007 1.00 25.96 73 ILE A O 1
ATOM 610 N N . GLU A 1 95 ? 28.577 47.799 13.672 1.00 30.55 74 GLU A N 1
ATOM 611 C CA . GLU A 1 95 ? 28.370 46.768 14.697 1.00 32.73 74 GLU A CA 1
ATOM 612 C C . GLU A 1 95 ? 27.284 47.161 15.700 1.00 32.77 74 GLU A C 1
ATOM 613 O O . GLU A 1 95 ? 26.463 46.337 16.101 1.00 33.41 74 GLU A O 1
ATOM 619 N N . ASN A 1 96 ? 27.307 48.417 16.136 1.00 32.34 75 ASN A N 1
ATOM 620 C CA . ASN A 1 96 ? 26.309 48.906 17.076 1.00 33.88 75 ASN A CA 1
ATOM 621 C C . ASN A 1 96 ? 24.933 48.954 16.423 1.00 36.14 75 ASN A C 1
ATOM 622 O O . ASN A 1 96 ? 23.915 48.674 17.061 1.00 34.87 75 ASN A O 1
ATOM 627 N N . ALA A 1 97 ? 24.909 49.314 15.147 1.00 36.83 76 ALA A N 1
ATOM 628 C CA . ALA A 1 97 ? 23.650 49.406 14.415 1.00 39.19 76 ALA A CA 1
ATOM 629 C C . ALA A 1 97 ? 22.979 48.033 14.321 1.00 33.40 76 ALA A C 1
ATOM 630 O O . ALA A 1 97 ? 21.772 47.917 14.498 1.00 32.93 76 ALA A O 1
ATOM 632 N N . PHE A 1 98 ? 23.760 46.984 14.069 1.00 28.84 77 PHE A N 1
ATOM 633 C CA . PHE A 1 98 ? 23.194 45.633 14.087 1.00 30.07 77 PHE A CA 1
ATOM 634 C C . PHE A 1 98 ? 22.590 45.314 15.451 1.00 27.28 77 PHE A C 1
ATOM 635 O O . PHE A 1 98 ? 21.496 44.760 15.545 1.00 30.31 77 PHE A O 1
ATOM 643 N N . GLY A 1 99 ? 23.321 45.659 16.507 1.00 30.74 78 GLY A N 1
ATOM 644 C CA . GLY A 1 99 ? 22.855 45.434 17.863 1.00 27.88 78 GLY A CA 1
ATOM 645 C C . GLY A 1 99 ? 21.514 46.100 18.098 1.00 38.78 78 GLY A C 1
ATOM 646 O O . GLY A 1 99 ? 20.584 45.476 18.617 1.00 38.16 78 GLY A O 1
ATOM 647 N N . ARG A 1 100 ? 21.412 47.364 17.696 1.00 35.63 79 ARG A N 1
ATOM 648 C CA . ARG A 1 100 ? 20.190 48.148 17.890 1.00 41.84 79 ARG A CA 1
ATOM 649 C C . ARG A 1 100 ? 19.001 47.569 17.132 1.00 41.36 79 ARG A C 1
ATOM 650 O O . ARG A 1 100 ? 17.915 47.400 17.687 1.00 39.55 79 ARG A O 1
ATOM 658 N N . HIS A 1 101 ? 19.205 47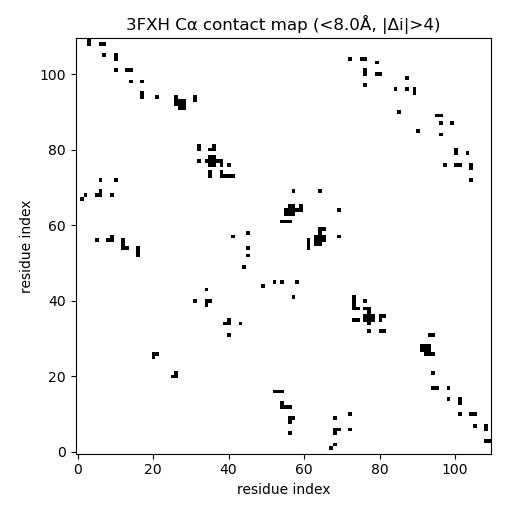.286 15.850 1.00 36.91 80 HIS A N 1
ATOM 659 C CA . HIS A 1 101 ? 18.117 46.792 15.018 1.00 38.62 80 HIS A CA 1
ATOM 660 C C . HIS A 1 101 ? 17.716 45.362 15.383 1.00 37.61 80 HIS A C 1
ATOM 661 O O . HIS A 1 101 ? 16.524 45.046 15.442 1.00 34.25 80 HIS A O 1
ATOM 668 N N . ALA A 1 102 ? 18.694 44.504 15.662 1.00 35.44 81 ALA A N 1
ATOM 669 C CA . ALA A 1 102 ? 18.374 43.119 16.007 1.00 33.12 81 ALA A CA 1
ATOM 670 C C . ALA A 1 102 ? 17.688 43.037 17.374 1.00 36.59 81 ALA A C 1
ATOM 671 O O . ALA A 1 102 ? 17.115 42.007 17.726 1.00 37.89 81 ALA A O 1
ATOM 673 N N . ASN A 1 103 ? 17.766 44.122 18.143 1.00 38.19 82 ASN A N 1
ATOM 674 C CA . ASN A 1 103 ? 17.038 44.226 19.412 1.00 42.14 82 ASN A CA 1
ATOM 675 C C . ASN A 1 103 ? 15.537 44.467 19.228 1.00 45.49 82 ASN A C 1
ATOM 676 O O . ASN A 1 103 ? 14.770 44.303 20.164 1.00 45.69 82 ASN A O 1
ATOM 681 N N . THR A 1 104 ? 15.114 44.859 18.029 1.00 39.30 83 THR A N 1
ATOM 682 C CA . THR A 1 104 ? 13.712 45.236 17.830 1.00 45.91 83 THR A CA 1
ATOM 683 C C . THR A 1 104 ? 13.002 44.485 1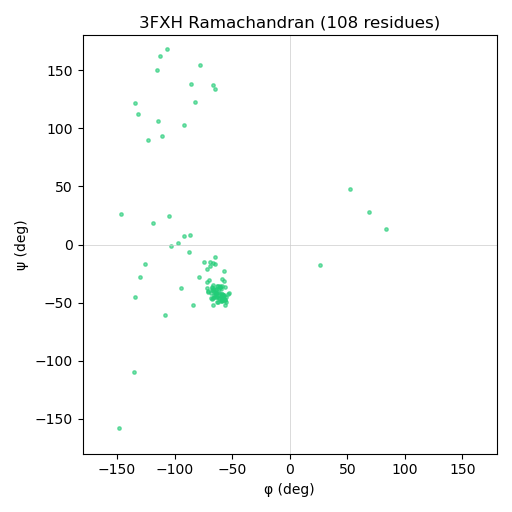6.705 1.00 38.11 83 THR A C 1
ATOM 684 O O . THR A 1 104 ? 11.774 44.497 16.639 1.00 41.70 83 THR A O 1
ATOM 688 N N . VAL A 1 105 ? 13.755 43.848 15.812 1.00 33.70 84 VAL A N 1
ATOM 689 C CA . VAL A 1 105 ? 13.123 43.045 14.771 1.00 36.32 84 VAL A CA 1
ATOM 690 C C . VAL A 1 105 ? 13.411 41.563 14.937 1.00 34.78 84 VAL A C 1
ATOM 691 O O . VAL A 1 105 ? 14.330 41.182 15.653 1.00 37.99 84 VAL A O 1
ATOM 695 N N . VAL A 1 106 ? 12.606 40.735 14.281 1.00 32.35 85 VAL A N 1
ATOM 696 C CA . VAL A 1 106 ? 12.850 39.297 14.218 1.00 33.54 85 VAL A CA 1
ATOM 697 C C . VAL A 1 106 ? 12.649 38.778 12.802 1.00 33.03 85 VAL A C 1
ATOM 698 O O . VAL A 1 106 ? 12.150 39.491 11.926 1.00 33.39 85 VAL A O 1
ATOM 710 N N . GLU A 1 108 ? 10.554 36.977 11.364 1.00 28.27 87 GLU A N 1
ATOM 711 C CA . GLU A 1 108 ? 9.215 37.003 10.795 1.00 38.28 87 GLU A CA 1
ATOM 712 C C . GLU A 1 108 ? 8.797 38.390 10.337 1.00 39.28 87 GLU A C 1
ATOM 713 O O . GLU A 1 108 ? 7.847 38.530 9.572 1.00 34.35 87 GLU A O 1
ATOM 719 N N . ASP A 1 109 ? 9.500 39.413 10.820 1.00 42.34 88 ASP A N 1
ATOM 720 C CA . ASP A 1 109 ? 9.191 40.791 10.457 1.00 39.43 88 ASP A CA 1
ATOM 721 C C . ASP A 1 109 ? 9.544 41.020 8.996 1.00 37.25 88 ASP A C 1
ATOM 722 O O . ASP A 1 109 ? 9.080 41.973 8.381 1.00 39.21 88 ASP A O 1
ATOM 727 N N . PHE A 1 110 ? 10.382 40.143 8.447 1.00 29.60 89 PHE A N 1
ATOM 728 C CA . PHE A 1 110 ? 10.751 40.215 7.046 1.00 26.83 89 PHE A CA 1
ATOM 729 C C . PHE A 1 110 ? 10.339 38.957 6.276 1.00 27.26 89 PHE A C 1
ATOM 730 O O . PHE A 1 110 ? 10.815 38.685 5.157 1.00 26.08 89 PHE A O 1
ATOM 738 N N . GLY A 1 111 ? 9.415 38.204 6.873 1.00 32.94 90 GLY A N 1
ATOM 739 C CA . GLY A 1 111 ? 8.868 37.027 6.228 1.00 32.56 90 GLY A CA 1
ATOM 740 C C . GLY A 1 111 ? 9.856 35.887 6.076 1.00 29.91 90 GLY A C 1
ATOM 741 O O . GLY A 1 111 ? 9.724 35.068 5.169 1.00 32.85 90 GLY A O 1
ATOM 742 N N . LEU A 1 112 ? 10.832 35.821 6.974 1.00 26.87 91 LEU A N 1
ATOM 743 C CA . LEU A 1 112 ? 11.843 34.763 6.936 1.00 26.70 91 LEU A CA 1
ATOM 744 C C . LEU A 1 112 ? 11.611 33.742 8.039 1.00 30.85 91 LEU A C 1
ATOM 745 O O . LEU A 1 112 ? 10.849 33.982 8.980 1.00 32.41 91 LEU A O 1
ATOM 750 N N . LYS A 1 113 ? 12.311 32.619 7.947 1.00 29.05 92 LYS A N 1
ATOM 751 C CA . LYS A 1 113 ? 12.197 31.594 8.969 1.00 33.78 92 LYS A CA 1
ATOM 752 C C . LYS A 1 113 ? 13.543 31.051 9.418 1.00 36.51 92 LYS A C 1
ATOM 753 O O . LYS A 1 113 ? 13.782 30.897 10.614 1.00 34.75 92 LYS A O 1
ATOM 759 N N . SER A 1 114 ? 14.417 30.753 8.460 1.00 29.48 93 SER A N 1
ATOM 760 C CA . SER A 1 114 ? 15.555 29.876 8.743 1.00 38.61 93 SER A CA 1
ATOM 761 C C . SER A 1 114 ? 16.927 30.546 8.793 1.00 32.16 93 SER A C 1
ATOM 762 O O . SER A 1 114 ? 17.625 30.478 9.799 1.00 31.14 93 SER A O 1
ATOM 765 N N . ASN A 1 115 ? 17.325 31.149 7.687 1.00 29.63 94 ASN A N 1
ATOM 766 C CA . ASN A 1 115 ? 18.680 31.633 7.555 1.00 23.56 94 ASN A CA 1
ATOM 767 C C . ASN A 1 115 ? 18.795 33.093 8.009 1.00 28.76 94 ASN A C 1
ATOM 768 O O . ASN A 1 115 ? 18.391 34.011 7.286 1.00 24.30 94 ASN A O 1
ATOM 773 N N . ALA A 1 116 ? 19.340 33.293 9.212 1.00 23.86 95 ALA A N 1
ATOM 774 C CA . ALA A 1 116 ? 19.482 34.633 9.781 1.00 22.63 95 ALA A CA 1
ATOM 775 C C . ALA A 1 116 ? 20.469 35.527 9.020 1.00 22.42 95 ALA A C 1
ATOM 776 O O . ALA A 1 116 ? 20.464 36.746 9.207 1.00 24.83 95 ALA A O 1
ATOM 778 N N . LEU A 1 117 ? 21.318 34.952 8.169 1.00 26.89 96 LEU A N 1
ATOM 779 C CA . LEU A 1 117 ? 22.133 35.800 7.287 1.00 22.78 96 LEU A CA 1
ATOM 780 C C . LEU A 1 117 ? 21.231 36.712 6.434 1.00 25.08 96 LEU A C 1
ATOM 781 O O . LEU A 1 117 ? 21.573 37.860 6.079 1.00 24.18 96 LEU A O 1
ATOM 786 N N . LEU A 1 118 ? 20.053 36.206 6.116 1.00 20.22 97 LEU A N 1
ATOM 787 C CA . LEU A 1 118 ? 19.126 36.977 5.292 1.00 18.46 97 LEU A CA 1
ATOM 788 C C . LEU A 1 118 ? 18.426 38.035 6.133 1.00 17.27 97 LEU A C 1
ATOM 789 O O . LEU A 1 118 ? 18.000 39.067 5.616 1.00 22.25 97 LEU A O 1
ATOM 794 N N . LEU A 1 119 ? 18.273 37.778 7.430 1.00 19.64 98 LEU A N 1
ATOM 795 C CA . LEU A 1 119 ? 17.767 38.824 8.314 1.00 21.68 98 LEU A CA 1
ATOM 796 C C . LEU A 1 119 ? 18.794 39.950 8.373 1.00 22.44 98 LEU A C 1
ATOM 797 O O . LEU A 1 119 ? 18.451 41.135 8.399 1.00 20.09 98 LEU A O 1
ATOM 802 N N . ALA A 1 120 ? 20.064 39.572 8.381 1.00 19.75 99 ALA A N 1
ATOM 803 C CA . ALA A 1 120 ? 21.138 40.570 8.386 1.00 20.05 99 ALA A CA 1
ATOM 804 C C . ALA A 1 120 ? 21.068 41.476 7.160 1.00 16.87 99 ALA A C 1
ATOM 805 O O . ALA A 1 120 ? 21.342 42.683 7.255 1.00 23.46 99 ALA A O 1
ATOM 807 N N . ILE A 1 121 ? 20.723 40.922 6.009 1.00 18.32 100 ILE A N 1
ATOM 808 C CA . ILE A 1 121 ? 20.591 41.747 4.804 1.00 18.32 100 ILE A CA 1
ATOM 809 C C . ILE A 1 121 ? 19.464 42.773 4.958 1.00 21.86 100 ILE A C 1
ATOM 810 O O . ILE A 1 121 ? 19.616 43.950 4.598 1.00 18.05 100 ILE A O 1
ATOM 815 N N . ASN A 1 122 ? 18.335 42.339 5.509 1.00 21.65 101 ASN A N 1
ATOM 816 C CA . ASN A 1 122 ? 17.241 43.276 5.777 1.00 22.01 101 ASN A CA 1
ATOM 817 C C . ASN A 1 122 ? 17.657 44.386 6.751 1.00 27.83 101 ASN A C 1
ATOM 818 O O . ASN A 1 122 ? 17.323 45.551 6.545 1.00 26.11 101 ASN A O 1
ATOM 823 N N . ILE A 1 123 ? 18.391 44.020 7.800 1.00 20.05 102 ILE A N 1
ATOM 824 C CA . ILE A 1 123 ? 18.877 44.999 8.762 1.00 18.69 102 ILE A CA 1
ATOM 825 C C . ILE A 1 123 ? 19.855 45.964 8.074 1.00 20.01 102 ILE A C 1
ATOM 826 O O . ILE A 1 123 ? 19.810 47.179 8.319 1.00 24.83 102 ILE A O 1
ATOM 831 N N . CYS A 1 124 ? 20.684 45.443 7.166 1.00 20.29 103 CYS A N 1
ATOM 832 C CA . CYS A 1 124 ? 21.550 46.334 6.385 1.00 21.66 103 CYS A CA 1
ATOM 833 C C . CYS A 1 124 ? 20.759 47.457 5.714 1.00 21.70 103 CYS A C 1
ATOM 834 O O . CYS A 1 124 ? 21.216 48.588 5.668 1.00 20.84 103 CYS A O 1
ATOM 837 N N . LEU A 1 125 ? 19.583 47.146 5.165 1.00 22.97 104 LEU A N 1
ATOM 838 C CA . LEU A 1 125 ? 18.779 48.181 4.511 1.00 28.24 104 LEU A CA 1
ATOM 839 C C . LEU A 1 125 ? 18.266 49.192 5.517 1.00 29.32 104 LEU A C 1
ATOM 840 O O . LEU A 1 125 ? 18.173 50.380 5.228 1.00 29.56 104 LEU A O 1
ATOM 845 N N . ALA A 1 126 ? 17.921 48.726 6.708 1.00 24.51 105 ALA A N 1
ATOM 846 C CA . ALA A 1 126 ? 17.496 49.642 7.752 1.00 26.81 105 ALA A CA 1
ATOM 847 C C . ALA A 1 126 ? 18.659 50.569 8.114 1.00 30.53 105 ALA A C 1
ATOM 848 O O . ALA A 1 126 ? 18.460 51.732 8.395 1.00 31.45 105 ALA A O 1
ATOM 850 N N . ILE A 1 127 ? 19.878 50.041 8.077 1.00 28.70 106 ILE A N 1
ATOM 851 C CA . ILE A 1 127 ? 21.066 50.819 8.434 1.00 25.40 106 ILE A CA 1
ATOM 852 C C . ILE A 1 127 ? 21.346 51.864 7.359 1.00 23.93 106 ILE A C 1
ATOM 853 O O . ILE A 1 127 ? 21.693 53.008 7.661 1.00 29.48 106 ILE A O 1
ATOM 858 N N . LEU A 1 128 ? 21.161 51.476 6.101 1.00 25.55 107 LEU A N 1
ATOM 859 C CA . LEU A 1 128 ? 21.329 52.400 4.991 1.00 32.72 107 LEU A CA 1
ATOM 860 C C . LEU A 1 128 ? 20.390 53.597 5.124 1.00 33.98 107 LEU A C 1
ATOM 861 O O . LEU A 1 128 ? 20.778 54.730 4.874 1.00 30.31 107 LEU A O 1
ATOM 866 N N . ARG A 1 129 ? 19.147 53.336 5.500 1.00 28.55 108 ARG A N 1
ATOM 867 C CA . ARG A 1 129 ? 18.199 54.417 5.745 1.00 36.19 108 ARG A CA 1
ATOM 868 C C . ARG A 1 129 ? 18.744 55.368 6.813 1.00 42.35 108 ARG A C 1
ATOM 869 O O . ARG A 1 129 ? 18.673 56.600 6.680 1.00 41.52 108 ARG A O 1
ATOM 877 N N . GLU A 1 130 ? 19.285 54.786 7.879 1.00 40.45 109 GLU A N 1
ATOM 878 C CA . GLU A 1 130 ? 19.858 55.574 8.961 1.00 48.54 109 GLU A CA 1
ATOM 879 C C . GLU A 1 130 ? 21.001 56.452 8.471 1.00 47.82 109 GLU A C 1
ATOM 880 O O . GLU A 1 130 ? 21.083 57.624 8.823 1.00 45.70 109 GLU A O 1
ATOM 886 N N . ILE A 1 131 ? 21.884 55.880 7.659 1.00 44.78 110 ILE A N 1
ATOM 887 C CA . ILE A 1 131 ? 23.035 56.614 7.135 1.00 44.02 110 ILE A CA 1
ATOM 888 C C . ILE A 1 131 ? 22.623 57.743 6.181 1.00 43.34 110 ILE A C 1
ATOM 889 O O . ILE A 1 131 ? 23.193 58.833 6.212 1.00 47.71 110 ILE A O 1
ATOM 894 N N . ASN A 1 132 ? 21.619 57.474 5.351 1.00 47.55 111 ASN A N 1
ATOM 895 C CA . ASN A 1 132 ? 21.239 58.362 4.253 1.00 55.89 111 ASN A CA 1
ATOM 896 C C . ASN A 1 132 ? 20.211 59.422 4.647 1.00 60.31 111 ASN A C 1
ATOM 897 O O . ASN A 1 132 ? 20.070 59.763 5.820 1.00 62.69 111 ASN A O 1
#

Sequence (110 aa):
QGNNKHATSAVHEIIREICRLVDSGHSTRDQFHELSEQERFIAFLAEKYSSTIKLYYLADSSPLFEKDTSSFIENAFGRHANTVVEDFGLKSNALLLAINICLAILREIN

Radius of gyration: 12.93 Å; Cα contacts (8 Å, |Δi|>4): 113; chains: 1; bounding box: 35×34×24 Å

CATH classification: 1.20.120.600

Foldseek 3Di:
DPDLVLLLVQLVLLLVQLVVCVVVVDFALVVQLVCLLVLHNPVVCCPVVVVPRDGCAPDPPHPNDDPVSSSLVSPLSSVVSVPDGVPVVDDGGCSVVSNVSSVVVNVVSD

B-factor: mean 39.72, std 14.66, range [16.87, 126.57]

Secondary structure (DSSP, 8-state):
---HHHHHHHHHHHHHHHHHHHHTT---HHHHHHHHHTT-HHHHHHHHTTTT---TTT-TTSTT--HHHHHHHHHHHHHHHTT---TTS--S-HHHHHHHHHHHHHHHH-

Solvent-accessible surface area: 6333 Å² total

Nearest PDB structures (foldseek):
  3fxh-assembly1_A-2  TM=1.009E+00  e=4.023E-16  uncultured bacterium